Protein AF-A0A6B3GL43-F1 (afdb_monomer_lite)

Radius of gyration: 18.45 Å; chains: 1; bounding box: 40×30×40 Å

pLDDT: mean 84.36, std 10.38, range [52.62, 95.81]

Secondary structure (DSSP, 8-state):
----HHHHHHHHHHHHHHT-HHHHHSSHHIIIIIIIHHHHHHHHHHHHHHHIIIIIISTT---HHHHSSTTSTT----

Foldseek 3Di:
DPDDPVNVVVVVVVVVVVVVVVVCVPDPCSVPPPVCVVCCVVVVVVVVVVCCCCCPVVVNDDDPVQVPDAPRPPNDDD

Sequence (78 aa):
KLISFRTGALITGVIGVVIMPWKLTETPELYIFTWLGLVGGLLGTVAGILIADYWIVRRTVLDLPDLYRPGGRYWYRG

Structure (mmCIF, N/CA/C/O backbone):
data_AF-A0A6B3GL43-F1
#
_entry.id   AF-A0A6B3GL43-F1
#
loop_
_atom_site.group_PDB
_atom_site.id
_atom_site.type_symbol
_atom_site.label_atom_id
_atom_site.label_alt_id
_atom_site.label_comp_id
_atom_site.label_asym_id
_atom_site.label_entity_id
_atom_site.label_seq_id
_atom_site.pdbx_PDB_ins_code
_atom_site.Cartn_x
_atom_site.Cartn_y
_atom_site.Cartn_z
_atom_site.occupancy
_atom_site.B_iso_or_equiv
_atom_site.auth_seq_id
_atom_site.auth_comp_id
_atom_site.auth_asym_id
_atom_site.auth_atom_id
_atom_site.pdbx_PDB_model_num
ATOM 1 N N . LYS A 1 1 ? -16.647 -14.910 -4.862 1.00 52.62 1 LYS A N 1
ATOM 2 C CA . LYS A 1 1 ? -15.216 -15.268 -5.044 1.00 52.62 1 LYS A CA 1
ATOM 3 C C . LYS A 1 1 ? -14.913 -15.287 -6.543 1.00 52.62 1 LYS A C 1
ATOM 5 O O . LYS A 1 1 ? -14.997 -16.341 -7.149 1.00 52.62 1 LYS A O 1
ATOM 10 N N . LEU A 1 2 ? -14.674 -14.121 -7.151 1.00 62.47 2 LEU A N 1
ATOM 11 C CA . LEU A 1 2 ? -14.506 -13.992 -8.611 1.00 62.47 2 LEU A CA 1
ATOM 12 C C . LEU A 1 2 ? -13.062 -14.250 -9.081 1.00 62.47 2 LEU A C 1
ATOM 14 O O . LEU A 1 2 ? -12.831 -14.433 -10.267 1.00 62.47 2 LEU A O 1
ATOM 18 N N . ILE A 1 3 ? -12.097 -14.315 -8.156 1.00 71.19 3 ILE A N 1
ATOM 19 C CA . ILE A 1 3 ? -10.687 -14.588 -8.454 1.00 71.19 3 ILE A CA 1
ATOM 20 C C . ILE A 1 3 ? -10.200 -15.657 -7.475 1.00 71.19 3 ILE A C 1
ATOM 22 O O . ILE A 1 3 ? -10.227 -15.462 -6.259 1.00 71.19 3 ILE A O 1
ATOM 26 N N . SER A 1 4 ? -9.801 -16.812 -8.005 1.00 84.81 4 SER A N 1
ATOM 27 C CA . SER A 1 4 ? -9.028 -17.807 -7.257 1.00 84.81 4 SER A CA 1
ATOM 28 C C . SER A 1 4 ? -7.551 -17.413 -7.285 1.00 84.81 4 SER A C 1
ATOM 30 O O . SER A 1 4 ? -7.106 -16.792 -8.249 1.00 84.81 4 SER A O 1
ATOM 32 N N . PHE A 1 5 ? -6.776 -17.793 -6.266 1.00 83.88 5 PHE A N 1
ATOM 33 C CA . PHE A 1 5 ? -5.346 -17.466 -6.165 1.00 83.88 5 PHE A CA 1
ATOM 34 C C . PHE A 1 5 ? -4.567 -17.807 -7.448 1.00 83.88 5 PHE A C 1
ATOM 36 O O . PHE A 1 5 ? -3.761 -17.012 -7.918 1.00 83.88 5 PHE A O 1
ATOM 43 N N . ARG A 1 6 ? -4.883 -18.951 -8.072 1.00 86.62 6 ARG A N 1
ATOM 44 C CA . ARG A 1 6 ? -4.269 -19.390 -9.337 1.00 86.62 6 ARG A CA 1
ATOM 45 C C . ARG A 1 6 ? -4.590 -18.453 -10.505 1.00 86.62 6 ARG A C 1
ATOM 47 O O . ARG A 1 6 ? -3.701 -18.096 -11.267 1.00 86.62 6 ARG A O 1
ATOM 54 N N . THR A 1 7 ? -5.850 -18.039 -10.630 1.00 86.81 7 THR A N 1
ATOM 55 C CA . THR A 1 7 ? -6.294 -17.109 -11.678 1.00 86.81 7 THR A CA 1
ATOM 56 C C . THR A 1 7 ? -5.688 -15.723 -11.467 1.00 86.81 7 THR A C 1
ATOM 58 O O . THR A 1 7 ? -5.223 -15.115 -12.423 1.00 86.81 7 THR A O 1
ATOM 61 N N . GLY A 1 8 ? -5.629 -15.252 -10.216 1.00 88.31 8 GLY A N 1
ATOM 62 C CA . GLY A 1 8 ? -4.979 -13.989 -9.867 1.00 88.31 8 GLY A CA 1
ATOM 63 C C . GLY A 1 8 ? -3.492 -13.992 -10.215 1.00 88.31 8 GLY A C 1
ATOM 64 O O . GLY A 1 8 ? -3.023 -13.072 -10.874 1.00 88.31 8 GLY A O 1
ATOM 65 N N . ALA A 1 9 ? -2.770 -15.060 -9.861 1.00 88.62 9 ALA A N 1
ATOM 66 C CA . ALA A 1 9 ? -1.355 -15.205 -10.194 1.00 88.62 9 ALA A CA 1
ATOM 67 C C . ALA A 1 9 ? -1.105 -15.186 -11.712 1.00 88.62 9 ALA A C 1
ATOM 69 O O . ALA A 1 9 ? -0.179 -14.519 -12.170 1.00 88.62 9 ALA A O 1
ATOM 70 N N . LEU A 1 10 ? -1.953 -15.865 -12.494 1.00 92.94 10 LEU A N 1
ATOM 71 C CA . LEU A 1 10 ? -1.842 -15.875 -13.953 1.00 92.94 10 LEU A CA 1
ATOM 72 C C . LEU A 1 10 ? -2.068 -14.478 -14.552 1.00 92.94 10 LEU A C 1
ATOM 74 O O . LEU A 1 10 ? -1.273 -14.036 -15.376 1.00 92.94 10 LEU A O 1
ATOM 78 N N . ILE A 1 11 ? -3.115 -13.769 -14.116 1.00 91.81 11 ILE A N 1
ATOM 79 C CA . ILE A 1 11 ? -3.422 -12.410 -14.590 1.00 91.81 11 ILE A CA 1
ATOM 80 C C . ILE A 1 11 ? -2.270 -11.456 -14.262 1.00 91.81 11 ILE A C 1
ATOM 82 O O . ILE A 1 11 ? -1.796 -10.744 -15.146 1.00 91.81 11 ILE A O 1
ATOM 86 N N . THR A 1 12 ? -1.776 -11.474 -13.020 1.00 91.00 12 THR A N 1
ATOM 87 C CA . THR A 1 12 ? -0.653 -10.627 -12.601 1.00 91.00 12 THR A CA 1
ATOM 88 C C . THR A 1 12 ? 0.612 -10.930 -13.405 1.00 91.00 12 THR A C 1
ATOM 90 O O . THR A 1 12 ? 1.304 -10.001 -13.815 1.00 91.00 12 THR A O 1
ATOM 93 N N . GLY A 1 13 ? 0.896 -12.206 -13.689 1.00 90.44 13 GLY A N 1
ATOM 94 C CA . GLY A 1 13 ? 2.034 -12.605 -14.520 1.00 90.44 13 GLY A CA 1
ATOM 95 C C . GLY A 1 13 ? 1.938 -12.074 -15.952 1.00 90.44 13 GLY A C 1
ATOM 96 O O . GLY A 1 13 ? 2.899 -11.496 -16.456 1.00 90.44 13 GLY A O 1
ATOM 97 N N . VAL A 1 14 ? 0.769 -12.200 -16.588 1.00 93.31 14 VAL A N 1
ATOM 98 C CA . VAL A 1 14 ? 0.540 -11.682 -17.948 1.00 93.31 14 VAL A CA 1
ATOM 99 C C . VAL A 1 14 ? 0.685 -10.161 -17.988 1.00 93.31 14 VAL A C 1
ATOM 101 O O . VAL A 1 14 ? 1.397 -9.642 -18.844 1.00 93.31 14 VAL A O 1
ATOM 104 N N . ILE A 1 15 ? 0.073 -9.444 -17.042 1.00 92.56 15 ILE A N 1
ATOM 105 C CA . ILE A 1 15 ? 0.184 -7.980 -16.957 1.00 92.56 15 ILE A CA 1
ATOM 106 C C . ILE A 1 15 ? 1.645 -7.560 -16.751 1.00 92.56 15 ILE A C 1
ATOM 108 O O . ILE A 1 15 ? 2.110 -6.636 -17.413 1.00 92.56 15 ILE A O 1
ATOM 112 N N . GLY A 1 16 ? 2.389 -8.265 -15.894 1.00 87.50 16 GLY A N 1
ATOM 113 C CA . GLY A 1 16 ? 3.808 -7.994 -15.659 1.00 87.50 16 GLY A CA 1
ATOM 114 C C . GLY A 1 16 ? 4.663 -8.094 -16.92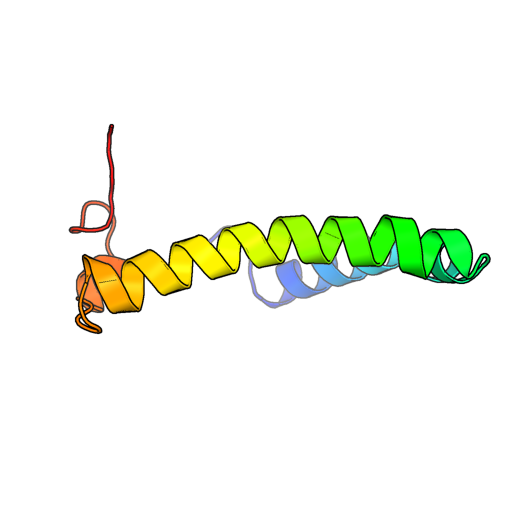7 1.00 87.50 16 GLY A C 1
ATOM 115 O O . GLY A 1 16 ? 5.543 -7.263 -17.134 1.00 87.50 16 GLY A O 1
ATOM 116 N N . VAL A 1 17 ? 4.376 -9.058 -17.807 1.00 88.44 17 VAL A N 1
ATOM 117 C CA . VAL A 1 17 ? 5.060 -9.191 -19.106 1.00 88.44 17 VAL A CA 1
ATOM 118 C C . VAL A 1 17 ? 4.636 -8.084 -20.076 1.00 88.44 17 VAL A C 1
ATOM 120 O O . VAL A 1 17 ? 5.486 -7.501 -20.745 1.00 88.44 17 VAL A O 1
ATOM 123 N N . VAL A 1 18 ? 3.340 -7.755 -20.131 1.00 90.56 18 VAL A N 1
ATOM 124 C CA . VAL A 1 18 ? 2.785 -6.716 -21.025 1.00 90.56 18 VAL A CA 1
ATOM 125 C C . VAL A 1 18 ? 3.297 -5.314 -20.685 1.00 90.56 18 VAL A C 1
ATOM 127 O O . VAL A 1 18 ? 3.466 -4.497 -21.586 1.00 90.56 18 VAL A O 1
ATOM 130 N N . ILE A 1 19 ? 3.596 -5.039 -19.413 1.00 83.31 19 ILE A N 1
ATOM 131 C CA . ILE A 1 19 ? 4.223 -3.778 -18.983 1.00 83.31 19 ILE A CA 1
ATOM 132 C C . ILE A 1 19 ? 5.612 -3.587 -19.621 1.00 83.31 19 ILE A C 1
ATOM 134 O O . ILE A 1 19 ? 6.101 -2.461 -19.672 1.00 83.31 19 ILE A O 1
ATOM 138 N N . MET A 1 20 ? 6.227 -4.651 -20.156 1.00 84.31 20 MET A N 1
ATOM 139 C CA . MET A 1 20 ? 7.538 -4.617 -20.809 1.00 84.31 20 MET A CA 1
ATOM 140 C C . MET A 1 20 ? 8.572 -3.875 -19.949 1.00 84.31 20 MET A C 1
ATOM 142 O O . MET A 1 20 ? 9.120 -2.858 -20.376 1.00 84.31 20 MET A O 1
ATOM 146 N N . PRO A 1 21 ? 8.863 -4.356 -18.726 1.00 74.00 21 PRO A N 1
ATOM 147 C CA . PRO A 1 21 ? 9.721 -3.645 -17.775 1.00 74.00 21 PRO A CA 1
ATOM 148 C C . PRO A 1 21 ? 11.112 -3.317 -18.335 1.00 74.00 21 PRO A C 1
ATOM 150 O O . PRO A 1 21 ? 11.720 -2.330 -17.934 1.00 74.00 21 PRO A O 1
ATOM 153 N N . TRP A 1 22 ? 11.594 -4.090 -19.310 1.00 80.69 22 TRP A N 1
ATOM 154 C CA . TRP A 1 22 ? 12.859 -3.830 -19.997 1.00 80.69 22 TRP A CA 1
ATOM 155 C C . TRP A 1 22 ? 12.872 -2.500 -20.765 1.00 80.69 22 TRP A C 1
ATOM 157 O O . TRP A 1 22 ? 13.897 -1.826 -20.767 1.00 80.69 22 TRP A O 1
ATOM 167 N N . LYS A 1 23 ? 11.741 -2.064 -21.338 1.00 72.06 23 LYS A N 1
ATOM 168 C CA . LYS A 1 23 ? 11.616 -0.756 -22.007 1.00 72.06 23 LYS A CA 1
ATOM 169 C C . LYS A 1 23 ? 11.793 0.414 -21.040 1.00 72.06 23 LYS A C 1
ATOM 171 O O . LYS A 1 23 ? 12.317 1.450 -21.429 1.00 72.06 23 LYS A O 1
ATOM 176 N N . LEU A 1 24 ? 11.398 0.241 -19.778 1.00 66.19 24 LEU A N 1
ATOM 177 C CA . LEU A 1 24 ? 11.608 1.240 -18.726 1.00 66.19 24 LEU A CA 1
ATOM 178 C C . LEU A 1 24 ? 13.083 1.339 -18.318 1.00 66.19 24 LEU A C 1
ATOM 180 O O . LEU A 1 24 ? 13.524 2.415 -17.933 1.00 66.19 24 LEU A O 1
ATOM 184 N N . THR A 1 25 ? 13.848 0.248 -18.421 1.00 65.06 25 THR A N 1
ATOM 185 C CA . THR A 1 25 ? 15.284 0.220 -18.089 1.00 65.06 25 THR A CA 1
ATOM 186 C C . THR A 1 25 ? 16.209 0.560 -19.261 1.00 65.06 25 THR A C 1
ATOM 188 O O . THR A 1 25 ? 17.405 0.719 -19.043 1.00 65.06 25 THR A O 1
ATOM 191 N N . GLU A 1 26 ? 15.690 0.670 -20.493 1.00 70.69 26 GLU A N 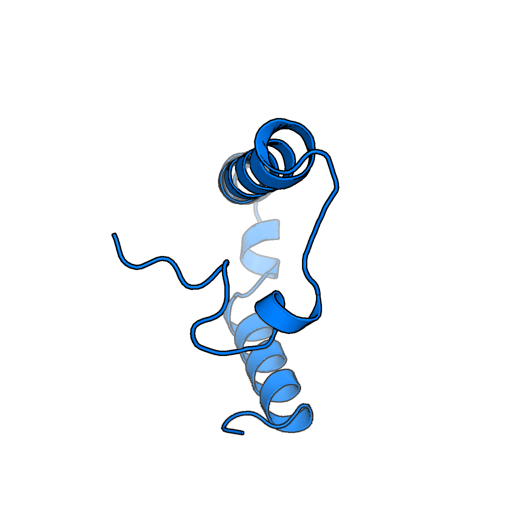1
ATOM 192 C CA . GLU A 1 26 ? 16.488 1.005 -21.689 1.00 70.69 26 GLU A CA 1
ATOM 193 C C . GLU A 1 26 ? 17.133 2.401 -21.594 1.00 70.69 26 GLU A C 1
ATOM 195 O O . GLU A 1 26 ? 18.235 2.599 -22.102 1.00 70.69 26 GLU A O 1
ATOM 200 N N . THR A 1 27 ? 16.490 3.355 -20.912 1.00 69.12 27 THR A N 1
ATOM 201 C CA . THR A 1 27 ? 17.016 4.715 -20.698 1.00 69.12 27 THR A CA 1
ATOM 202 C C . THR A 1 27 ? 17.060 5.058 -19.204 1.00 69.12 27 THR A C 1
ATOM 204 O O . THR A 1 27 ? 15.997 5.122 -18.574 1.00 69.12 27 THR A O 1
ATOM 207 N N . PRO A 1 28 ? 18.249 5.323 -18.626 1.00 63.25 28 PRO A N 1
ATOM 208 C CA . PRO A 1 28 ? 18.402 5.656 -17.209 1.00 63.25 28 PRO A CA 1
ATOM 209 C C . PRO A 1 28 ? 17.584 6.876 -16.768 1.00 63.25 28 PRO A C 1
ATOM 211 O O . PRO A 1 28 ? 17.053 6.876 -15.655 1.00 63.25 28 PRO A O 1
ATOM 214 N N . GLU A 1 29 ? 17.431 7.897 -17.624 1.00 68.06 29 GLU A N 1
ATOM 215 C CA . GLU A 1 29 ? 16.667 9.097 -17.264 1.00 68.06 29 GLU A CA 1
ATOM 216 C C . GLU A 1 29 ? 15.168 8.810 -17.093 1.00 68.06 29 GLU A C 1
ATOM 218 O O . GLU A 1 29 ? 14.556 9.285 -16.136 1.00 68.06 29 GLU A O 1
ATOM 223 N N . LEU A 1 30 ? 14.575 7.995 -17.972 1.00 66.56 30 LEU A N 1
ATOM 224 C CA . LEU A 1 30 ? 13.151 7.642 -17.914 1.00 66.56 30 LEU A CA 1
ATOM 225 C C . LEU A 1 30 ? 12.827 6.810 -16.661 1.00 66.56 30 LEU A C 1
ATOM 227 O O . LEU A 1 30 ? 11.793 7.005 -16.018 1.00 66.56 30 LEU A O 1
ATOM 231 N N . TYR A 1 31 ? 13.732 5.909 -16.273 1.00 67.38 31 TYR A N 1
ATOM 232 C CA . TYR A 1 31 ? 13.574 5.094 -15.070 1.00 67.38 31 TYR A CA 1
ATOM 233 C C . TYR A 1 31 ? 13.639 5.937 -13.788 1.00 67.38 31 TYR A C 1
ATOM 235 O O . TYR A 1 31 ? 12.757 5.857 -12.930 1.00 67.38 31 TYR A O 1
ATOM 243 N N . ILE A 1 32 ? 14.673 6.769 -13.651 1.00 67.94 32 ILE A N 1
ATOM 244 C CA . ILE A 1 32 ? 14.924 7.511 -12.410 1.00 67.94 32 ILE A CA 1
ATOM 245 C C . ILE A 1 32 ? 13.959 8.691 -12.268 1.00 67.94 32 ILE A C 1
ATOM 247 O O . ILE A 1 32 ? 13.376 8.879 -11.201 1.00 67.94 32 ILE A O 1
ATOM 251 N N . PHE A 1 33 ? 13.762 9.490 -13.318 1.00 66.00 33 PHE A N 1
ATOM 252 C CA . PHE A 1 33 ? 12.990 10.728 -13.195 1.00 66.00 33 PHE A CA 1
ATOM 253 C C . PHE A 1 33 ? 11.494 10.530 -13.423 1.00 66.00 33 PHE A C 1
ATOM 255 O O . PHE A 1 33 ? 10.688 11.197 -12.776 1.00 66.00 33 PHE A O 1
ATOM 262 N N . THR A 1 34 ? 11.098 9.614 -14.306 1.00 73.31 34 THR A N 1
ATOM 263 C CA . THR A 1 34 ? 9.684 9.437 -14.659 1.00 73.31 34 THR A CA 1
ATOM 264 C C . THR A 1 34 ? 9.046 8.311 -13.863 1.00 73.31 34 THR A C 1
ATOM 266 O O . THR A 1 34 ? 8.004 8.515 -13.248 1.00 73.31 34 THR A O 1
ATOM 269 N N . TRP A 1 35 ? 9.669 7.134 -13.817 1.00 80.88 35 TRP A N 1
ATOM 270 C CA . TRP A 1 35 ? 9.068 5.981 -13.149 1.00 80.88 35 TRP A CA 1
ATOM 271 C C . TRP A 1 35 ? 9.152 6.075 -11.623 1.00 80.88 35 TRP A C 1
ATOM 273 O O . TRP A 1 35 ? 8.126 6.025 -10.943 1.00 80.88 35 TRP A O 1
ATOM 283 N N . LEU A 1 36 ? 10.354 6.272 -11.074 1.00 83.00 36 LEU A N 1
ATOM 284 C CA . LEU A 1 36 ? 10.543 6.338 -9.623 1.00 83.00 36 LEU A CA 1
ATOM 285 C C . LEU A 1 36 ? 9.839 7.556 -9.005 1.00 83.00 36 LEU A C 1
ATOM 287 O O . LEU A 1 36 ? 9.234 7.433 -7.942 1.00 83.00 36 LEU A O 1
ATOM 291 N N . GLY A 1 37 ? 9.866 8.705 -9.687 1.00 84.56 37 GLY A N 1
ATOM 292 C CA . GLY A 1 37 ? 9.158 9.912 -9.255 1.00 84.56 37 GLY A CA 1
ATOM 293 C C . GLY A 1 37 ? 7.638 9.731 -9.226 1.00 84.56 37 GLY A C 1
ATOM 294 O O . GLY A 1 37 ? 6.998 10.050 -8.224 1.00 84.56 37 GLY A O 1
ATOM 295 N N . LEU A 1 38 ? 7.056 9.162 -10.288 1.00 85.25 38 LEU A N 1
ATOM 296 C CA . LEU A 1 38 ? 5.613 8.926 -10.379 1.00 85.25 38 LEU A CA 1
ATOM 297 C C . LEU A 1 38 ? 5.139 7.908 -9.336 1.00 85.25 38 LEU A C 1
ATOM 299 O O . LEU A 1 38 ? 4.189 8.168 -8.596 1.00 85.25 38 LEU A O 1
ATOM 303 N N . VAL A 1 39 ? 5.821 6.764 -9.245 1.00 88.19 39 VAL A N 1
ATOM 304 C CA . VAL A 1 39 ? 5.485 5.709 -8.281 1.00 88.19 39 VAL A CA 1
ATOM 305 C C . VAL A 1 39 ? 5.707 6.199 -6.851 1.00 88.19 39 VAL A C 1
ATOM 307 O O . VAL A 1 39 ? 4.841 6.011 -6.002 1.00 88.19 39 VAL A O 1
ATOM 310 N N . GLY A 1 40 ? 6.823 6.877 -6.582 1.00 88.12 40 GLY A N 1
ATOM 311 C CA . GLY A 1 40 ? 7.140 7.424 -5.265 1.00 88.12 40 GLY A CA 1
ATOM 312 C C . GLY A 1 40 ? 6.150 8.496 -4.809 1.00 88.12 40 GLY A C 1
ATOM 313 O O . GLY A 1 40 ? 5.711 8.464 -3.664 1.00 88.12 40 GLY A O 1
ATOM 314 N N . GLY A 1 41 ? 5.740 9.405 -5.695 1.00 90.81 41 GLY A N 1
ATOM 315 C CA . GLY A 1 41 ? 4.747 10.434 -5.376 1.00 90.81 41 GLY A CA 1
ATOM 316 C C . GLY A 1 41 ? 3.355 9.852 -5.107 1.00 90.81 41 GLY A C 1
ATOM 317 O O . GLY A 1 41 ? 2.717 10.186 -4.105 1.00 90.81 41 GLY A O 1
ATOM 318 N N . LEU A 1 42 ? 2.891 8.933 -5.960 1.00 92.81 42 LEU A N 1
ATOM 319 C CA . LEU A 1 42 ? 1.588 8.282 -5.791 1.00 92.81 42 LEU A CA 1
ATOM 320 C C . LEU A 1 42 ? 1.551 7.394 -4.544 1.00 92.81 42 LEU A C 1
ATOM 322 O O . LEU A 1 42 ? 0.652 7.520 -3.716 1.00 92.81 42 LEU A O 1
ATOM 326 N N . LEU A 1 43 ? 2.538 6.517 -4.370 1.00 93.88 43 LEU A N 1
ATOM 327 C CA . LEU A 1 43 ? 2.579 5.636 -3.205 1.00 93.88 43 LEU A CA 1
ATOM 328 C C . LEU A 1 43 ? 2.878 6.412 -1.923 1.00 93.88 43 LEU A C 1
ATOM 330 O O . LEU A 1 43 ? 2.311 6.093 -0.884 1.00 93.88 43 LEU A O 1
ATOM 334 N N . GLY A 1 44 ? 3.714 7.449 -1.990 1.00 93.69 44 GLY A N 1
ATOM 335 C CA . GLY A 1 44 ? 4.048 8.301 -0.852 1.00 93.69 44 GLY A CA 1
ATOM 336 C C . GLY A 1 44 ? 2.844 9.073 -0.318 1.00 93.69 44 GLY A C 1
ATOM 337 O O . GLY A 1 44 ? 2.651 9.131 0.893 1.00 93.69 44 GLY A O 1
ATOM 338 N N . THR A 1 45 ? 1.992 9.611 -1.195 1.00 94.81 45 THR A N 1
ATOM 339 C CA . THR A 1 45 ? 0.760 10.302 -0.773 1.00 94.81 45 THR A CA 1
ATOM 340 C C . THR A 1 45 ? -0.237 9.343 -0.126 1.00 94.81 45 THR A C 1
ATOM 342 O O . THR A 1 45 ? -0.747 9.631 0.956 1.00 94.81 45 THR A O 1
ATOM 345 N N . VAL A 1 46 ? -0.457 8.168 -0.725 1.00 95.38 46 VAL A N 1
ATOM 346 C CA . VAL A 1 46 ? -1.310 7.120 -0.141 1.00 95.38 46 VAL A CA 1
ATOM 347 C C . VAL A 1 46 ? -0.759 6.657 1.209 1.00 95.38 46 VAL A C 1
ATOM 349 O O . VAL A 1 46 ? -1.496 6.617 2.193 1.00 95.38 46 VAL A O 1
ATOM 352 N N . ALA A 1 47 ? 0.539 6.360 1.285 1.00 94.06 47 ALA A N 1
ATOM 353 C CA . ALA A 1 47 ? 1.196 5.959 2.524 1.00 94.06 47 ALA A CA 1
ATOM 354 C C . ALA A 1 47 ? 1.088 7.052 3.595 1.00 94.06 47 ALA A C 1
ATOM 356 O O . ALA A 1 47 ? 0.772 6.747 4.739 1.00 94.06 47 ALA A O 1
ATOM 357 N N . GLY A 1 48 ? 1.274 8.322 3.229 1.00 95.56 48 GLY A N 1
ATOM 358 C CA . GLY A 1 48 ? 1.138 9.453 4.144 1.00 95.56 48 GLY A CA 1
ATOM 359 C C . GLY A 1 48 ? -0.260 9.553 4.752 1.00 95.56 48 GLY A C 1
ATOM 360 O O . GLY A 1 48 ? -0.386 9.711 5.965 1.00 95.56 48 GLY A O 1
ATOM 361 N N . ILE A 1 49 ? -1.309 9.390 3.939 1.00 95.19 49 ILE A N 1
ATOM 362 C CA . ILE A 1 49 ? -2.701 9.391 4.415 1.00 95.19 49 ILE A CA 1
ATOM 363 C C . ILE A 1 49 ? -2.951 8.208 5.356 1.00 95.19 49 ILE A C 1
ATOM 365 O O . ILE A 1 49 ? -3.525 8.397 6.425 1.00 95.19 49 ILE A O 1
ATOM 369 N N . LEU A 1 50 ? -2.486 7.005 4.999 1.00 94.31 50 LEU A N 1
ATOM 370 C CA . LEU A 1 50 ? -2.631 5.815 5.845 1.00 94.31 50 LEU A CA 1
ATOM 371 C C . LEU A 1 50 ? -1.894 5.970 7.183 1.00 94.31 50 LEU A C 1
ATOM 373 O O . LEU A 1 50 ? -2.427 5.589 8.225 1.00 94.31 50 LEU A O 1
ATOM 377 N N . ILE A 1 51 ? -0.697 6.567 7.170 1.00 95.25 51 ILE A N 1
ATOM 378 C CA . ILE A 1 51 ? 0.060 6.868 8.387 1.00 95.25 51 ILE A CA 1
ATOM 379 C C . ILE A 1 51 ? -0.716 7.877 9.247 1.00 95.25 51 ILE A C 1
ATOM 381 O O . ILE A 1 51 ? -0.954 7.650 10.434 1.00 95.25 51 ILE A O 1
ATOM 385 N N . ALA A 1 52 ? -1.152 8.992 8.667 1.00 95.81 52 ALA A N 1
ATOM 386 C CA . ALA A 1 52 ? -1.882 10.009 9.413 1.00 95.81 52 ALA A CA 1
ATOM 387 C C . ALA A 1 52 ? -3.187 9.453 10.016 1.00 95.81 52 ALA A C 1
ATOM 389 O O . ALA A 1 52 ? -3.465 9.670 11.197 1.00 95.81 52 ALA A O 1
ATOM 390 N N . ASP A 1 53 ? -3.957 8.681 9.247 1.00 93.25 53 ASP A N 1
ATOM 391 C CA . ASP A 1 53 ? -5.192 8.050 9.716 1.00 93.25 53 ASP A CA 1
ATOM 392 C C . ASP A 1 53 ? -4.926 7.066 10.871 1.00 93.25 53 ASP A C 1
ATOM 394 O O . ASP A 1 53 ? -5.583 7.135 11.911 1.00 93.25 53 ASP A O 1
ATOM 398 N N . TYR A 1 54 ? -3.911 6.206 10.754 1.00 93.88 54 TYR A N 1
ATOM 399 C CA . TYR A 1 54 ? -3.616 5.210 11.784 1.00 93.88 54 TYR A CA 1
ATOM 400 C C . TYR A 1 54 ? -3.051 5.819 13.075 1.00 93.88 54 TYR A C 1
ATOM 402 O O . TYR A 1 54 ? -3.557 5.546 14.168 1.00 93.88 54 TYR A O 1
ATOM 410 N N . TRP A 1 55 ? -2.004 6.641 12.971 1.00 94.50 55 TRP A N 1
ATOM 411 C CA . TRP A 1 55 ? -1.280 7.146 14.141 1.00 94.50 55 TRP A CA 1
ATOM 412 C C . TRP A 1 55 ? -1.923 8.391 14.753 1.00 94.50 55 TRP A C 1
ATOM 414 O O . TRP A 1 55 ? -1.984 8.489 15.978 1.00 94.50 55 TRP A O 1
ATOM 424 N N . ILE A 1 56 ? -2.419 9.331 13.941 1.00 94.62 56 ILE A N 1
ATOM 425 C CA . ILE A 1 56 ? -2.945 10.612 14.439 1.00 94.62 56 ILE A CA 1
ATOM 426 C C . ILE A 1 56 ? -4.442 10.499 14.735 1.00 94.62 56 ILE A C 1
ATOM 428 O O . ILE A 1 56 ? -4.869 10.788 15.853 1.00 94.62 56 ILE A O 1
ATOM 432 N N . VAL A 1 57 ? -5.241 10.060 13.757 1.00 92.62 57 VAL A N 1
ATOM 433 C CA . VAL A 1 57 ? -6.710 10.041 13.886 1.00 92.62 57 VAL A CA 1
ATOM 434 C C . VAL A 1 57 ? -7.165 8.903 14.798 1.00 92.62 57 VAL A C 1
ATOM 436 O O . VAL A 1 57 ? -7.916 9.125 15.746 1.00 92.62 57 VAL A O 1
ATOM 439 N N . ARG A 1 58 ? -6.687 7.681 14.544 1.00 91.00 58 ARG A N 1
ATOM 440 C CA . ARG A 1 58 ? -7.128 6.471 15.258 1.00 91.00 58 ARG A CA 1
ATOM 441 C C . ARG A 1 58 ? -6.262 6.101 16.452 1.00 91.00 58 ARG A C 1
ATOM 443 O O . ARG A 1 58 ? -6.623 5.191 17.195 1.00 91.00 58 ARG A O 1
ATOM 450 N N . ARG A 1 59 ? -5.133 6.791 16.651 1.00 92.69 59 ARG A N 1
ATOM 451 C CA . ARG A 1 59 ? -4.199 6.565 17.767 1.00 92.69 59 ARG A CA 1
ATOM 452 C C . ARG A 1 59 ? -3.827 5.089 17.933 1.00 92.69 59 ARG A C 1
ATOM 454 O O . ARG A 1 59 ? -3.799 4.577 19.048 1.00 92.69 59 ARG A O 1
ATOM 461 N N . THR A 1 60 ? -3.558 4.400 16.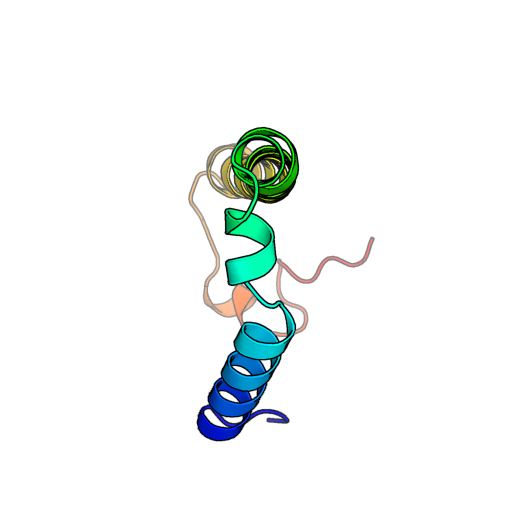826 1.00 91.50 60 THR A N 1
ATOM 462 C CA . THR A 1 60 ? -3.196 2.969 16.765 1.00 91.50 60 THR A CA 1
ATOM 463 C C . THR A 1 60 ? -4.294 1.976 17.173 1.00 91.50 60 THR A C 1
ATOM 465 O O . THR A 1 60 ? -4.024 0.786 17.314 1.00 91.50 60 THR A O 1
ATOM 468 N N . VAL A 1 61 ? -5.548 2.421 17.315 1.00 90.88 61 VAL A N 1
ATOM 469 C CA . VAL A 1 61 ? -6.682 1.550 17.654 1.00 90.88 61 VAL A CA 1
ATOM 470 C C . VAL A 1 61 ? -7.507 1.243 16.401 1.00 90.88 61 VAL A C 1
ATOM 472 O O . VAL A 1 61 ? -8.150 2.127 15.832 1.00 90.88 61 VAL A O 1
ATOM 475 N N . LEU A 1 62 ? -7.520 -0.027 15.983 1.00 89.62 62 LEU A N 1
ATOM 476 C CA . LEU A 1 62 ? -8.393 -0.534 14.919 1.00 89.62 62 LEU A CA 1
ATOM 477 C C . LEU A 1 62 ? -9.340 -1.623 15.415 1.00 89.62 62 LEU A C 1
ATOM 479 O O . LEU A 1 62 ? -8.967 -2.498 16.192 1.00 89.62 62 LEU A O 1
ATOM 483 N N . ASP A 1 63 ? -10.551 -1.595 14.872 1.00 89.75 63 ASP A N 1
ATOM 484 C CA . ASP A 1 63 ? -11.544 -2.648 14.994 1.00 89.75 63 ASP A CA 1
ATOM 485 C C . ASP A 1 63 ? -11.356 -3.644 13.837 1.00 89.75 63 ASP A C 1
ATOM 487 O O . ASP A 1 63 ? -11.793 -3.426 12.707 1.00 89.75 63 ASP A O 1
ATOM 491 N N . LEU A 1 64 ? -10.621 -4.728 14.102 1.00 88.75 64 LEU A N 1
ATOM 492 C CA . LEU A 1 64 ? -10.343 -5.772 13.108 1.00 88.75 64 LEU A CA 1
ATOM 493 C C . LEU A 1 64 ? -11.619 -6.378 12.498 1.00 88.75 64 LEU A C 1
ATOM 495 O O . LEU A 1 64 ? -11.677 -6.506 11.275 1.00 88.75 64 LEU A O 1
ATOM 499 N N . PRO A 1 65 ? -12.627 -6.776 13.299 1.00 88.12 65 PRO A N 1
ATOM 500 C CA . PRO A 1 65 ? -13.871 -7.321 12.768 1.00 88.12 65 PRO A CA 1
ATOM 501 C C . PRO A 1 65 ? -14.561 -6.400 11.761 1.00 88.12 65 PRO A C 1
ATOM 503 O O . PRO A 1 65 ? -15.006 -6.871 10.712 1.00 88.12 65 PRO A O 1
ATOM 506 N N . ASP A 1 66 ? -14.619 -5.102 12.050 1.00 88.75 66 ASP A N 1
ATOM 507 C CA . ASP A 1 66 ? -15.276 -4.130 11.178 1.00 88.75 66 ASP A CA 1
ATOM 508 C C . ASP A 1 66 ? -14.508 -3.860 9.878 1.00 88.75 66 ASP A C 1
ATOM 510 O O . ASP A 1 66 ? -15.115 -3.437 8.895 1.00 88.75 66 ASP A O 1
ATOM 514 N N . LEU A 1 67 ? -13.204 -4.153 9.826 1.00 88.19 67 LEU A N 1
ATOM 515 C CA . LEU A 1 67 ? -12.398 -4.009 8.609 1.00 88.19 67 LEU A CA 1
ATOM 516 C C . LEU A 1 67 ? -12.781 -5.028 7.521 1.00 88.19 67 LEU A C 1
ATOM 518 O O . LEU A 1 67 ? -12.649 -4.750 6.331 1.00 88.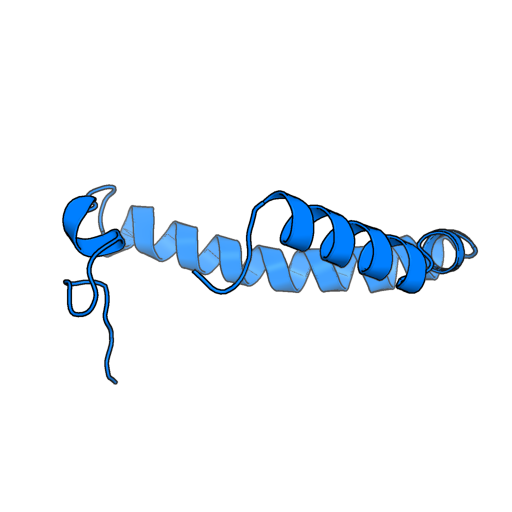19 67 LEU A O 1
ATOM 522 N N . TYR A 1 68 ? -13.275 -6.202 7.923 1.00 88.12 68 TYR A N 1
ATOM 523 C CA . TYR A 1 68 ? -13.674 -7.280 7.009 1.00 88.12 68 TYR A CA 1
ATOM 524 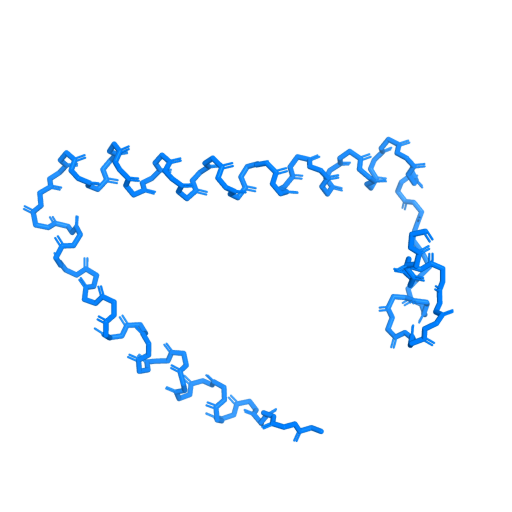C C . TYR A 1 68 ? -15.192 -7.380 6.810 1.00 88.12 68 TYR A C 1
ATOM 526 O O . TYR A 1 68 ? -15.658 -8.249 6.067 1.00 88.12 68 TYR A O 1
ATOM 534 N N . ARG A 1 69 ? -15.980 -6.522 7.468 1.00 88.56 69 ARG A N 1
ATOM 535 C CA . ARG A 1 69 ? -17.445 -6.550 7.405 1.00 88.56 69 ARG A CA 1
ATOM 536 C C . ARG A 1 69 ? -17.991 -5.436 6.508 1.00 88.56 69 ARG A C 1
ATOM 538 O O . ARG A 1 69 ? -17.701 -4.262 6.739 1.00 88.56 69 ARG A O 1
ATOM 545 N N . PRO A 1 70 ? -18.845 -5.768 5.523 1.00 84.00 70 PRO A N 1
ATOM 546 C CA . PRO A 1 70 ? -19.615 -4.761 4.802 1.00 84.00 70 PRO A CA 1
ATOM 547 C C . PRO A 1 70 ? -20.496 -3.969 5.781 1.00 84.00 70 PRO A C 1
ATOM 549 O O . PRO A 1 70 ? -21.222 -4.571 6.570 1.00 84.00 70 PRO A O 1
ATOM 552 N N . GLY A 1 71 ? -20.441 -2.635 5.731 1.00 84.19 71 GLY A N 1
ATOM 553 C CA . GLY A 1 71 ? -21.227 -1.758 6.612 1.00 84.19 71 GLY A CA 1
ATOM 554 C C . GLY A 1 71 ? -20.646 -1.510 8.012 1.00 84.19 71 GLY A C 1
ATOM 555 O O . GLY A 1 71 ? -21.335 -0.915 8.836 1.00 84.19 71 GLY A O 1
ATOM 556 N N . GLY A 1 72 ? -19.412 -1.946 8.295 1.00 85.00 72 GLY A N 1
ATOM 557 C CA . GLY A 1 72 ? -18.712 -1.620 9.545 1.00 85.00 72 GLY A CA 1
ATOM 558 C C . GLY A 1 72 ? -18.291 -0.147 9.641 1.00 85.00 72 GLY A C 1
ATOM 559 O O . GLY A 1 72 ? -18.497 0.641 8.716 1.00 85.00 72 GLY A O 1
ATOM 560 N N . ARG A 1 73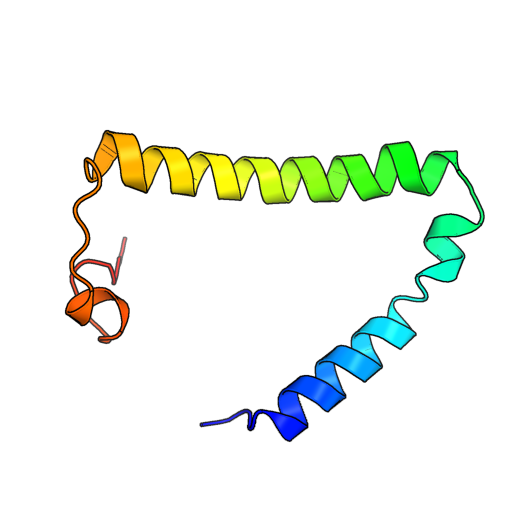 ? -17.626 0.232 10.740 1.00 83.25 73 ARG A N 1
ATOM 561 C CA . ARG A 1 73 ? -17.129 1.607 10.990 1.00 83.25 73 ARG A CA 1
ATOM 562 C C . ARG A 1 73 ? -16.244 2.216 9.895 1.00 83.25 73 ARG A C 1
ATOM 564 O O . ARG A 1 73 ? -16.093 3.436 9.854 1.00 83.25 73 ARG A O 1
ATOM 571 N N . TYR A 1 74 ? -15.647 1.387 9.041 1.00 87.38 74 TYR A N 1
ATOM 572 C CA . TYR A 1 74 ? -14.794 1.806 7.922 1.00 87.38 74 TYR A CA 1
ATOM 573 C C . TYR A 1 74 ? -15.552 1.919 6.590 1.00 87.38 74 TYR A C 1
ATOM 575 O O . TYR A 1 74 ? -14.956 2.218 5.558 1.00 87.38 74 TYR A O 1
ATOM 583 N N . TRP A 1 75 ? -16.865 1.676 6.592 1.00 86.62 75 TRP A N 1
ATOM 584 C CA . TRP A 1 75 ? -17.712 1.770 5.409 1.00 86.62 75 TRP A CA 1
ATOM 585 C C . TRP A 1 75 ? -18.254 3.192 5.239 1.00 86.62 75 TRP A C 1
ATOM 587 O O . TRP A 1 75 ? -19.420 3.482 5.513 1.00 86.62 75 TRP A O 1
ATOM 597 N N . TYR A 1 76 ? -17.383 4.098 4.801 1.00 84.69 76 TYR A N 1
ATOM 598 C CA . TYR A 1 76 ? -17.726 5.503 4.606 1.00 84.69 76 TYR A CA 1
ATOM 599 C C . TYR A 1 76 ? -18.688 5.679 3.423 1.00 84.69 76 TYR A C 1
ATOM 601 O O . TYR A 1 76 ? -18.416 5.257 2.299 1.00 84.69 76 TYR A O 1
ATOM 609 N N . ARG A 1 77 ? -19.827 6.318 3.682 1.00 80.06 77 ARG A N 1
ATOM 610 C CA . ARG A 1 77 ? -20.691 6.947 2.680 1.00 80.06 77 ARG A CA 1
ATOM 611 C C . ARG A 1 77 ? -20.611 8.434 2.993 1.00 80.06 77 ARG A C 1
ATOM 613 O O . ARG A 1 77 ? -20.771 8.773 4.162 1.00 80.06 77 ARG A O 1
ATOM 620 N N . GLY A 1 78 ? -20.224 9.239 2.005 1.00 57.03 78 GLY A N 1
ATOM 621 C CA . GLY A 1 78 ? -19.989 10.677 2.177 1.00 57.03 78 GLY A CA 1
ATOM 622 C C . GLY A 1 78 ? -21.124 11.385 2.899 1.00 57.03 78 GLY A C 1
ATOM 623 O O . GLY A 1 78 ? -22.290 10.982 2.678 1.00 57.03 78 GLY A O 1
#